Protein AF-A0AA37HUB1-F1 (afdb_monomer)

pLDDT: mean 81.27, std 22.29, range [31.0, 98.0]

Nearest PDB structures (foldseek):
  6ugl-assembly1_A  TM=5.281E-01  e=5.799E+00  Vibrio cholerae O1 str. 2010EL-1786
  6ide-assembly1_B  TM=4.703E-01  e=6.201E+00  Vibrio cholerae

Solvent-accessible surface area (backbone atoms only — not comparable to full-atom values): 8848 Å² total; per-residue (Å²): 137,86,80,73,82,71,93,67,62,62,74,78,78,67,40,62,72,53,29,50,49,62,72,70,50,74,35,60,84,32,98,75,34,39,60,64,73,48,53,71,69,58,53,53,50,52,45,50,34,45,72,44,88,59,40,30,52,39,60,48,72,97,58,21,34,27,47,64,15,70,55,29,41,50,56,45,33,91,42,48,70,70,42,62,64,26,40,47,57,74,73,36,59,93,46,28,72,61,50,51,50,53,49,54,33,42,78,69,74,42,90,70,85,81,77,90,68,90,69,89,46,45,52,90,98,40,90,51,86,79,80,88,82,88,80,82,80,74,72,60,68,63,122

Organism: NCBI:txid374424

Radius of gyration: 16.45 Å; Cα contacts (8 Å, |Δi|>4): 175; chains: 1; bounding box: 56×27×37 Å

Foldseek 3Di:
DDDDPDLDQDAADAQPVLSVLLVPDQCCPAPCHDSSPHDPVVNVVLNVQSPDPAWEWAQDDLQGQIRHGPNVLQQLPVCPPVSHRHGPCVSCVVCNVVVNVVSVCVVVVHADADDPDQDQGDHDNDGDRDDDDDDDRRHGHDD

Structure (mmCIF, N/CA/C/O backbone):
data_AF-A0AA37HUB1-F1
#
_entry.id   AF-A0AA37HUB1-F1
#
loop_
_atom_site.group_PDB
_atom_site.id
_atom_site.type_symbol
_atom_site.label_atom_id
_atom_site.label_alt_id
_atom_site.label_comp_id
_atom_site.label_asym_id
_atom_site.label_entity_id
_atom_site.label_seq_id
_atom_site.pdbx_PDB_ins_code
_atom_site.Cartn_x
_atom_site.Cartn_y
_atom_site.Cartn_z
_atom_site.occupancy
_atom_site.B_iso_or_equiv
_atom_site.auth_seq_id
_atom_site.auth_comp_id
_atom_site.auth_asym_id
_atom_site.auth_atom_id
_atom_site.pdbx_PDB_model_num
ATOM 1 N N . MET A 1 1 ? -36.690 16.395 14.406 1.00 37.72 1 MET A N 1
ATOM 2 C CA . MET A 1 1 ? -36.446 15.042 13.865 1.00 37.72 1 MET A CA 1
ATOM 3 C C . MET A 1 1 ? -34.948 14.794 13.905 1.00 37.72 1 MET A C 1
ATOM 5 O O . MET A 1 1 ? -34.231 15.249 13.026 1.00 37.72 1 MET A O 1
ATOM 9 N N . THR A 1 2 ? -34.457 14.191 14.982 1.00 35.78 2 THR A N 1
ATOM 10 C CA . THR A 1 2 ? -33.053 13.801 15.136 1.00 35.78 2 THR A CA 1
ATOM 11 C C . THR A 1 2 ? -32.847 12.487 14.396 1.00 35.78 2 THR A C 1
ATOM 13 O O . THR A 1 2 ? -33.348 11.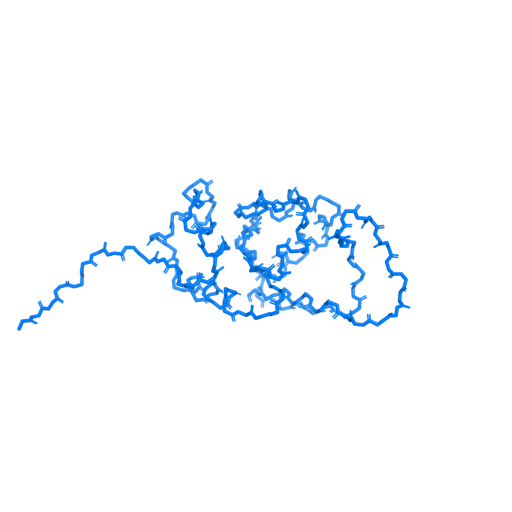447 14.809 1.00 35.78 2 THR A O 1
ATOM 16 N N . GLN A 1 3 ? -32.174 12.555 13.250 1.00 32.19 3 GLN A N 1
ATOM 17 C CA . GLN A 1 3 ? -31.815 11.376 12.474 1.00 32.19 3 GLN A CA 1
ATOM 18 C C . GLN A 1 3 ? -30.712 10.634 13.238 1.00 32.19 3 GLN A C 1
ATOM 20 O O . GLN A 1 3 ? -29.605 11.144 13.403 1.00 32.19 3 GLN A O 1
ATOM 25 N N . THR A 1 4 ? -31.034 9.459 13.769 1.00 34.25 4 THR A N 1
ATOM 26 C CA . THR A 1 4 ? -30.052 8.524 14.321 1.00 34.25 4 THR A CA 1
ATOM 27 C C . THR A 1 4 ? -29.119 8.107 13.180 1.00 34.25 4 THR A C 1
ATOM 29 O O . THR A 1 4 ? -29.632 7.614 12.172 1.00 34.25 4 THR A O 1
ATOM 32 N N . PRO A 1 5 ? -27.788 8.297 13.268 1.00 42.78 5 PRO A N 1
ATOM 33 C CA . PRO A 1 5 ? -26.889 7.841 12.219 1.00 42.78 5 PRO A CA 1
ATOM 34 C C . PRO A 1 5 ? -26.953 6.316 12.186 1.00 42.78 5 PRO A C 1
ATOM 36 O O . PRO A 1 5 ? -26.494 5.627 13.094 1.00 42.78 5 PRO A O 1
ATOM 39 N N . SER A 1 6 ? -27.602 5.791 11.155 1.00 42.84 6 SER A N 1
ATOM 40 C CA . SER A 1 6 ? -27.641 4.370 10.863 1.00 42.84 6 SER A CA 1
ATOM 41 C C . SER A 1 6 ? -26.205 3.852 10.764 1.00 42.84 6 SER A C 1
ATOM 43 O O . SER A 1 6 ? -25.383 4.485 10.100 1.00 42.84 6 SER A O 1
ATOM 45 N N . ALA A 1 7 ? -25.910 2.722 11.411 1.00 44.12 7 ALA A N 1
ATOM 46 C CA . ALA A 1 7 ? -24.610 2.055 11.399 1.00 44.12 7 ALA A CA 1
ATOM 47 C C . ALA A 1 7 ? -24.238 1.563 9.984 1.00 44.12 7 ALA A C 1
ATOM 49 O O . ALA A 1 7 ? -24.280 0.375 9.687 1.00 44.12 7 ALA A O 1
ATOM 50 N N . HIS A 1 8 ? -23.901 2.487 9.090 1.00 52.81 8 HIS A N 1
ATOM 51 C CA . HIS A 1 8 ? -23.331 2.190 7.788 1.00 52.81 8 HIS A CA 1
ATOM 52 C C . HIS A 1 8 ? -21.821 2.148 7.975 1.00 52.81 8 HIS A C 1
ATOM 54 O O . HIS A 1 8 ? -21.197 3.154 8.322 1.00 52.81 8 HIS A O 1
ATOM 60 N N . GLY A 1 9 ? -21.241 0.959 7.802 1.00 75.19 9 GLY A N 1
ATOM 61 C CA . GLY A 1 9 ? -19.794 0.793 7.770 1.00 75.19 9 GLY A CA 1
ATOM 62 C C . GLY A 1 9 ? -19.177 1.767 6.766 1.00 75.19 9 GLY A C 1
ATOM 63 O O . GLY A 1 9 ? -19.761 2.056 5.722 1.00 75.19 9 GLY A O 1
ATOM 64 N N . TRP A 1 10 ? -18.012 2.315 7.100 1.00 89.75 10 TRP A N 1
ATOM 65 C CA . TRP A 1 10 ? -17.301 3.198 6.182 1.00 89.75 10 TRP A CA 1
ATOM 66 C C . TRP A 1 10 ? -16.877 2.433 4.923 1.00 89.75 10 TRP A C 1
ATOM 68 O O . TRP A 1 10 ? -16.432 1.288 5.011 1.00 89.75 10 TRP A O 1
ATOM 78 N N . ALA A 1 11 ? -16.971 3.097 3.773 1.00 92.19 11 ALA A N 1
ATOM 79 C CA . ALA A 1 11 ? -16.415 2.647 2.506 1.00 92.19 11 ALA A CA 1
ATOM 80 C C . ALA A 1 11 ? -15.809 3.850 1.763 1.00 92.19 11 ALA A C 1
ATOM 82 O O . ALA A 1 11 ? -16.335 4.963 1.889 1.00 92.19 11 ALA A O 1
ATOM 83 N N . PRO A 1 12 ? -14.725 3.659 0.992 1.00 94.38 12 PRO A N 1
ATOM 84 C CA . PRO A 1 12 ? -14.155 4.733 0.193 1.00 94.38 12 PRO A CA 1
ATOM 85 C C . PRO A 1 12 ? -15.092 5.124 -0.955 1.00 94.38 12 PRO A C 1
ATOM 87 O O . PRO A 1 12 ? -15.771 4.277 -1.545 1.00 94.38 12 PRO A O 1
ATOM 90 N N . VAL A 1 13 ? -15.093 6.412 -1.302 1.00 94.94 13 VAL A N 1
ATOM 91 C CA . VAL A 1 13 ? -15.894 6.967 -2.402 1.00 94.94 13 VAL A CA 1
ATOM 92 C C . VAL A 1 13 ? -15.028 7.276 -3.622 1.00 94.94 13 VAL A C 1
ATOM 94 O O . VAL A 1 13 ? -13.873 7.687 -3.493 1.00 94.94 13 VAL A O 1
ATOM 97 N N . GLY A 1 14 ? -15.600 7.114 -4.817 1.00 93.12 14 GLY A N 1
ATOM 98 C CA . GLY A 1 14 ? -14.891 7.317 -6.083 1.00 93.12 14 GLY A CA 1
ATOM 99 C C . GLY A 1 14 ? -13.909 6.185 -6.408 1.00 93.12 14 GLY A C 1
ATOM 100 O O . GLY A 1 14 ? -14.113 5.043 -5.998 1.00 93.12 14 GLY A O 1
ATOM 101 N N . GLY A 1 15 ? -12.862 6.502 -7.177 1.00 89.88 15 GLY A N 1
ATOM 102 C CA . GLY A 1 15 ? -11.785 5.564 -7.521 1.00 89.88 15 GLY A CA 1
ATOM 103 C C . GLY A 1 15 ? -12.040 4.645 -8.723 1.00 89.88 15 GLY A C 1
ATOM 104 O O . GLY A 1 15 ? -11.159 3.850 -9.044 1.00 89.88 15 GLY A O 1
ATOM 105 N N . GLY A 1 16 ? -13.206 4.738 -9.378 1.00 93.50 16 GLY A N 1
ATOM 106 C CA . GLY A 1 16 ? -13.579 3.881 -10.514 1.00 93.50 16 GLY A CA 1
ATOM 107 C C . GLY A 1 16 ? -13.414 2.393 -10.191 1.00 93.50 16 GLY A C 1
ATOM 108 O O . GLY A 1 16 ? -13.674 1.978 -9.059 1.00 93.50 16 GLY A O 1
ATOM 109 N N . ASP A 1 17 ? -12.879 1.632 -11.144 1.00 95.12 17 ASP A N 1
ATOM 110 C CA . ASP A 1 17 ? -12.622 0.193 -11.006 1.00 95.12 17 ASP A CA 1
ATOM 111 C C . ASP A 1 17 ? -11.736 -0.153 -9.795 1.00 95.12 17 ASP A C 1
ATOM 113 O O . ASP A 1 17 ? -11.924 -1.190 -9.166 1.00 95.12 17 ASP A O 1
ATOM 117 N N . LEU A 1 18 ? -10.792 0.718 -9.404 1.00 96.38 18 LEU A N 1
ATOM 118 C CA . LEU A 1 18 ? -9.965 0.495 -8.208 1.00 96.38 18 LEU A CA 1
ATOM 119 C C . LEU A 1 18 ? -10.757 0.720 -6.919 1.00 96.38 18 LEU A C 1
ATOM 121 O O . LEU A 1 18 ? -10.551 0.010 -5.936 1.00 96.38 18 LEU A O 1
ATOM 125 N N . GLY A 1 19 ? -11.673 1.687 -6.918 1.00 96.88 19 GLY A N 1
ATOM 126 C CA . GLY A 1 19 ? -12.617 1.875 -5.821 1.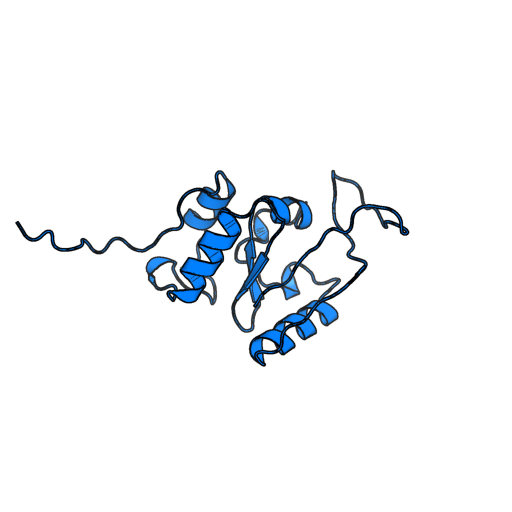00 96.88 19 GLY A CA 1
ATOM 127 C C . GLY A 1 19 ? -13.557 0.678 -5.680 1.00 96.88 19 GLY A C 1
ATOM 128 O O . GLY A 1 19 ? -13.803 0.225 -4.562 1.00 96.88 19 GLY A O 1
ATOM 129 N N . ASP A 1 20 ? -14.038 0.139 -6.803 1.00 97.31 20 ASP A N 1
ATOM 130 C CA . ASP A 1 20 ? -14.848 -1.082 -6.840 1.00 97.31 20 ASP A CA 1
ATOM 131 C C . ASP A 1 20 ? -14.053 -2.295 -6.345 1.00 97.31 20 ASP A C 1
ATOM 133 O O . ASP A 1 20 ? -14.543 -3.042 -5.498 1.00 97.31 20 ASP A O 1
ATOM 137 N N . LEU A 1 21 ? -12.799 -2.443 -6.782 1.00 97.75 21 LEU A N 1
ATOM 138 C CA . LEU A 1 21 ? -11.908 -3.515 -6.343 1.00 97.75 21 LEU A CA 1
ATOM 139 C C . LEU A 1 21 ? -11.643 -3.460 -4.835 1.00 97.75 21 LEU A C 1
ATOM 141 O O . LEU A 1 21 ? -11.711 -4.491 -4.171 1.00 97.75 21 LEU A O 1
ATOM 145 N N . ILE A 1 22 ? -11.379 -2.275 -4.274 1.00 97.44 22 ILE A N 1
ATOM 146 C CA . ILE A 1 22 ? -11.212 -2.114 -2.822 1.00 97.44 22 ILE A CA 1
ATOM 147 C C . ILE A 1 22 ? -12.512 -2.469 -2.102 1.00 97.44 22 ILE A C 1
ATOM 149 O O . ILE A 1 22 ? -12.474 -3.195 -1.115 1.00 97.44 22 ILE A O 1
ATOM 153 N N . ARG A 1 23 ? -13.669 -2.008 -2.587 1.00 96.94 23 ARG A N 1
ATOM 154 C CA . ARG A 1 23 ? -14.957 -2.305 -1.942 1.00 96.94 23 ARG A CA 1
ATOM 155 C C . ARG A 1 23 ? -15.332 -3.790 -2.008 1.00 96.94 23 ARG A C 1
ATOM 157 O O . ARG A 1 23 ? -15.982 -4.278 -1.087 1.00 96.94 23 ARG A O 1
ATOM 164 N N . GLY A 1 24 ? -14.926 -4.489 -3.067 1.00 96.44 24 GLY A N 1
ATOM 165 C CA . GLY A 1 24 ? -15.204 -5.909 -3.289 1.00 96.44 24 GLY A CA 1
ATOM 166 C C . GLY A 1 24 ? -14.174 -6.884 -2.709 1.00 96.44 24 GLY A C 1
ATOM 167 O O . GLY A 1 24 ? -14.401 -8.090 -2.765 1.00 96.44 24 GLY A O 1
ATOM 168 N N . HIS A 1 25 ? -13.046 -6.407 -2.178 1.00 97.38 25 HIS A N 1
ATOM 169 C CA . HIS A 1 25 ? -11.998 -7.275 -1.639 1.00 97.38 25 HIS A CA 1
ATOM 170 C C . HIS A 1 25 ? -12.362 -7.829 -0.249 1.00 97.38 25 HIS A C 1
ATOM 172 O O . HIS A 1 25 ? -12.890 -7.109 0.604 1.00 97.38 25 HIS A O 1
ATOM 178 N N . ASP A 1 26 ? -12.029 -9.100 0.008 1.00 96.38 26 ASP A N 1
ATOM 179 C CA . ASP A 1 26 ? -12.179 -9.722 1.329 1.00 96.38 26 ASP A CA 1
ATOM 180 C C . ASP A 1 26 ? -11.081 -9.249 2.292 1.00 96.38 26 ASP A C 1
ATOM 182 O O . ASP A 1 26 ? -10.086 -9.924 2.556 1.00 96.38 26 ASP A O 1
ATOM 186 N N . TRP A 1 27 ? -11.275 -8.054 2.842 1.00 97.00 27 TRP A N 1
ATOM 187 C CA . TRP A 1 27 ? -10.344 -7.485 3.812 1.00 97.00 27 TRP A CA 1
ATOM 188 C C . TRP A 1 27 ? -10.344 -8.210 5.158 1.00 97.00 27 TRP A C 1
ATOM 190 O O . TRP A 1 27 ? -9.355 -8.110 5.887 1.00 97.00 27 TRP A O 1
ATOM 200 N N . ALA A 1 28 ? -11.412 -8.941 5.496 1.00 96.62 28 ALA A N 1
ATOM 201 C CA . ALA A 1 28 ? -11.493 -9.683 6.753 1.00 96.62 28 ALA A CA 1
ATOM 202 C C . ALA A 1 28 ? -10.461 -10.819 6.804 1.00 96.62 28 ALA A C 1
ATOM 204 O O . ALA A 1 28 ? -9.949 -11.122 7.880 1.00 96.62 28 ALA A O 1
ATOM 205 N N . GLY A 1 29 ? -10.102 -11.381 5.645 1.00 95.56 29 GLY A N 1
ATOM 206 C CA . GLY A 1 29 ? -9.004 -12.337 5.500 1.00 95.56 29 GLY A CA 1
ATOM 207 C C . GLY A 1 29 ? -7.596 -11.734 5.603 1.00 95.56 29 GLY A C 1
ATOM 208 O O . GLY A 1 29 ? -6.614 -12.477 5.586 1.00 95.56 29 GLY A O 1
ATOM 209 N N . THR A 1 30 ? -7.462 -10.408 5.719 1.00 96.19 30 THR A N 1
ATOM 210 C CA . THR A 1 30 ? -6.163 -9.725 5.822 1.00 96.19 30 THR A CA 1
ATOM 211 C C . THR A 1 30 ? -5.902 -9.221 7.247 1.00 96.19 30 THR A C 1
ATOM 213 O O . THR A 1 30 ? -6.847 -8.927 7.980 1.00 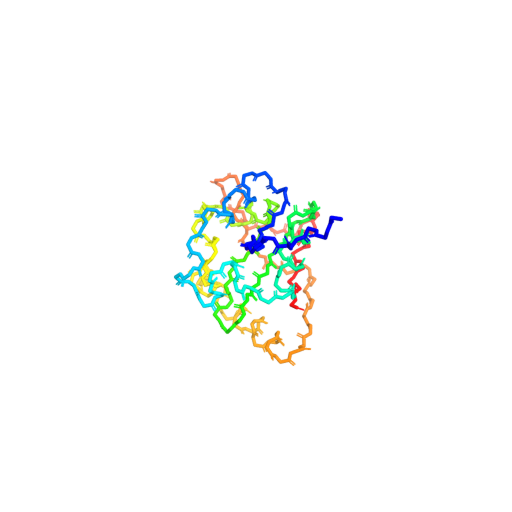96.19 30 THR A O 1
ATOM 216 N N . PRO A 1 31 ? -4.634 -8.997 7.641 1.00 93.81 31 PRO A N 1
ATOM 217 C CA . PRO A 1 31 ? -4.298 -8.331 8.904 1.00 93.81 31 PRO A CA 1
ATOM 218 C C . PRO A 1 31 ? -4.884 -6.920 9.076 1.00 93.81 31 PRO A C 1
ATOM 220 O O . PRO A 1 31 ? -4.885 -6.396 10.188 1.00 93.81 31 PRO A O 1
ATOM 223 N N . LEU A 1 32 ? -5.352 -6.277 7.997 1.00 93.44 32 LEU A N 1
ATOM 224 C CA . LEU A 1 32 ? -6.026 -4.978 8.062 1.00 93.44 32 LEU A CA 1
ATOM 225 C C . LEU A 1 32 ? -7.462 -5.104 8.613 1.00 93.44 32 LEU A C 1
ATOM 227 O O . LEU A 1 32 ? -8.012 -4.133 9.136 1.00 93.44 32 LEU A O 1
ATOM 231 N N . GLY A 1 33 ? -8.045 -6.304 8.537 1.00 95.12 33 GLY A N 1
ATOM 232 C CA . GLY A 1 33 ? -9.398 -6.610 8.983 1.00 95.12 33 GLY A CA 1
ATOM 233 C C . GLY A 1 33 ? -10.480 -6.023 8.078 1.00 95.12 33 GLY A C 1
ATOM 234 O O . GLY A 1 33 ? -10.209 -5.300 7.121 1.00 95.12 33 GLY A O 1
ATOM 235 N N . ALA A 1 34 ? -11.742 -6.329 8.383 1.00 95.69 34 ALA A N 1
ATOM 236 C CA . ALA A 1 34 ? -12.882 -5.843 7.608 1.00 95.69 34 ALA A CA 1
ATOM 237 C C . ALA A 1 34 ? -12.924 -4.302 7.543 1.00 95.69 34 ALA A C 1
ATOM 239 O O . ALA A 1 34 ? -12.720 -3.628 8.554 1.00 95.69 34 ALA A O 1
ATOM 240 N N . MET A 1 35 ? -13.286 -3.731 6.387 1.00 95.44 35 MET A N 1
ATOM 241 C CA . MET A 1 35 ? -13.350 -2.267 6.190 1.00 95.44 35 MET A CA 1
ATOM 242 C C . MET A 1 35 ? -14.176 -1.531 7.251 1.00 95.44 35 MET A C 1
ATOM 244 O O . MET A 1 35 ? -13.822 -0.425 7.663 1.00 95.44 35 MET A O 1
ATOM 248 N N . ALA A 1 36 ? -15.247 -2.160 7.747 1.00 93.12 36 ALA A N 1
ATOM 249 C CA . ALA A 1 36 ? -16.112 -1.592 8.779 1.00 93.12 36 ALA A CA 1
ATOM 250 C C . ALA A 1 36 ? -15.352 -1.209 10.064 1.00 93.12 36 ALA A C 1
ATOM 252 O O . ALA A 1 36 ? -15.738 -0.251 10.739 1.00 93.12 36 ALA A O 1
ATOM 253 N N . VAL A 1 37 ? -14.257 -1.913 10.379 1.00 91.56 37 VAL A N 1
ATOM 254 C CA . VAL A 1 37 ? -13.446 -1.699 11.587 1.00 91.56 37 VAL A CA 1
ATOM 255 C C . VAL A 1 37 ? -12.126 -0.979 11.319 1.00 91.56 37 VAL A C 1
ATOM 257 O O . VAL A 1 37 ? -11.336 -0.796 12.242 1.00 91.56 37 VAL A O 1
ATOM 260 N N . TRP A 1 38 ? -11.876 -0.523 10.088 1.00 94.56 38 TRP A N 1
ATOM 261 C CA . TRP A 1 38 ? -10.644 0.203 9.786 1.00 94.56 38 TRP A CA 1
ATOM 262 C C . TRP A 1 38 ? -10.510 1.461 10.650 1.00 94.56 38 TRP A C 1
ATOM 264 O O . TRP A 1 38 ? -11.476 2.225 10.741 1.00 94.56 38 TRP A O 1
ATOM 274 N N . PRO A 1 39 ? -9.333 1.728 11.242 1.00 92.00 39 PRO A N 1
ATOM 275 C CA . PRO A 1 39 ? -9.072 2.973 11.955 1.00 92.00 39 PRO A CA 1
ATOM 276 C C . PRO A 1 39 ? -9.217 4.205 11.052 1.00 92.00 39 PRO A C 1
ATOM 278 O O . PRO A 1 39 ? -8.928 4.148 9.857 1.00 92.00 39 PRO A O 1
ATOM 281 N N . GLY A 1 40 ? -9.590 5.351 11.632 1.00 95.31 40 GLY A N 1
ATOM 282 C CA . GLY A 1 40 ? -9.709 6.631 10.914 1.00 95.31 40 GLY A CA 1
ATOM 283 C C . GLY A 1 40 ? -8.509 6.981 10.014 1.00 95.31 40 GLY A C 1
ATOM 284 O O . GLY A 1 40 ? -8.731 7.316 8.853 1.00 95.31 40 GLY A O 1
ATOM 285 N N . PRO A 1 41 ? -7.249 6.837 10.474 1.00 93.38 41 PRO A N 1
ATOM 286 C CA . PRO A 1 41 ? -6.075 7.094 9.637 1.00 93.38 41 PRO A CA 1
ATOM 287 C C . PRO A 1 41 ? -6.010 6.240 8.364 1.00 93.38 41 PRO A C 1
ATOM 289 O O . PRO A 1 41 ? -5.724 6.772 7.294 1.00 93.38 41 PRO A O 1
ATOM 292 N N . VAL A 1 42 ? -6.350 4.946 8.445 1.00 94.62 42 VAL A N 1
ATOM 293 C CA . VAL A 1 42 ? -6.394 4.051 7.272 1.00 94.62 42 VAL A CA 1
ATOM 294 C C . VAL A 1 42 ? -7.406 4.572 6.260 1.00 94.62 42 VAL A C 1
ATOM 296 O O . VAL A 1 42 ? -7.095 4.706 5.080 1.00 94.62 42 VAL A O 1
ATOM 299 N N . ARG A 1 43 ? -8.607 4.920 6.731 1.00 96.38 43 ARG A N 1
ATOM 300 C CA . ARG A 1 43 ? -9.690 5.448 5.892 1.00 96.38 43 ARG A CA 1
ATOM 301 C C . ARG A 1 43 ? -9.251 6.697 5.132 1.00 96.38 43 ARG A C 1
ATOM 303 O O . ARG A 1 43 ? -9.459 6.790 3.924 1.00 96.38 43 ARG A O 1
ATOM 310 N N . THR A 1 44 ? -8.599 7.626 5.829 1.00 96.62 44 THR A N 1
ATOM 311 C CA . THR A 1 44 ? -8.072 8.863 5.241 1.00 96.62 44 THR A CA 1
ATOM 312 C C . THR A 1 44 ? -6.993 8.584 4.196 1.00 96.62 44 THR A C 1
ATOM 314 O O . THR A 1 44 ? -7.045 9.154 3.105 1.00 96.62 44 THR A O 1
ATOM 317 N N . ILE A 1 45 ? -6.046 7.684 4.485 1.00 96.25 45 ILE A N 1
ATOM 318 C CA . ILE A 1 45 ? -4.979 7.306 3.547 1.00 96.25 45 ILE A CA 1
ATOM 319 C C . ILE A 1 45 ? -5.579 6.681 2.288 1.00 96.25 45 ILE A C 1
ATOM 321 O O . ILE A 1 45 ? -5.266 7.115 1.183 1.00 96.25 45 ILE A O 1
ATOM 325 N N . VAL A 1 46 ? -6.496 5.722 2.430 1.00 96.94 46 VAL A N 1
ATOM 326 C CA . VAL A 1 46 ? -7.135 5.059 1.284 1.00 96.94 46 VAL A CA 1
ATOM 327 C C . VAL A 1 46 ? -7.939 6.043 0.436 1.00 96.94 46 VAL A C 1
ATOM 329 O O . VAL A 1 46 ? -7.821 6.029 -0.789 1.00 96.94 46 VAL A O 1
ATOM 332 N N . GLN A 1 47 ? -8.696 6.949 1.060 1.00 97.44 47 GLN A N 1
ATOM 333 C CA . GLN A 1 47 ? -9.413 7.988 0.319 1.00 97.44 47 GLN A CA 1
ATOM 334 C C . GLN A 1 47 ? -8.448 8.928 -0.421 1.00 97.44 47 GLN A C 1
ATOM 336 O O . GLN A 1 47 ? -8.715 9.312 -1.557 1.00 97.44 47 GLN A O 1
ATOM 341 N N . THR A 1 48 ? -7.311 9.263 0.195 1.00 96.56 48 THR A N 1
ATOM 342 C CA . THR A 1 48 ? -6.264 10.096 -0.418 1.00 96.56 48 THR A CA 1
ATOM 343 C C . THR A 1 48 ? -5.636 9.408 -1.627 1.00 96.56 48 THR A C 1
ATOM 345 O O . THR A 1 48 ? -5.508 10.027 -2.682 1.00 96.56 48 THR A O 1
ATOM 348 N N . LEU A 1 49 ? -5.297 8.119 -1.506 1.00 96.12 49 LEU A N 1
ATOM 349 C CA . LEU A 1 49 ? -4.757 7.317 -2.604 1.00 96.12 49 LEU A CA 1
ATOM 350 C C . LEU A 1 49 ? -5.686 7.362 -3.821 1.00 96.12 49 LEU A C 1
ATOM 352 O O . LEU A 1 49 ? -5.238 7.671 -4.925 1.00 96.12 49 LEU A O 1
ATOM 356 N N . LEU A 1 50 ? -6.979 7.096 -3.612 1.00 96.12 50 LEU A N 1
ATOM 357 C CA . LEU A 1 50 ? -7.970 7.011 -4.688 1.00 96.12 50 LEU A CA 1
ATOM 358 C C . LEU A 1 50 ? -8.230 8.338 -5.409 1.00 96.12 50 LEU A C 1
ATOM 360 O O . LEU A 1 50 ? -8.626 8.318 -6.572 1.00 96.12 50 LEU A O 1
ATOM 364 N N . LEU A 1 51 ? -8.024 9.473 -4.739 1.00 94.00 51 LEU A N 1
ATOM 365 C CA . LEU A 1 51 ? -8.215 10.805 -5.324 1.00 94.00 51 LEU A CA 1
ATOM 366 C C . LEU A 1 51 ? -6.947 11.359 -5.989 1.00 94.00 51 LEU A C 1
ATOM 368 O O . LEU A 1 51 ? -7.014 12.370 -6.687 1.00 94.00 51 LEU A O 1
ATOM 372 N N . SER A 1 52 ? -5.793 10.726 -5.775 1.00 93.25 52 SER A N 1
ATOM 373 C CA . SER A 1 52 ? -4.526 11.189 -6.330 1.00 93.25 52 SER A CA 1
ATOM 374 C C . SER A 1 52 ? -4.351 10.747 -7.789 1.00 93.25 52 SER A C 1
ATOM 376 O O . SER A 1 52 ? -4.479 9.556 -8.080 1.00 93.25 52 SER A O 1
ATOM 378 N N . PRO A 1 53 ? -3.974 11.659 -8.707 1.00 88.31 53 PRO A N 1
ATOM 379 C CA . PRO A 1 53 ? -3.584 11.298 -10.070 1.00 88.31 53 PRO A CA 1
ATOM 380 C C . PRO A 1 53 ? -2.148 10.748 -10.154 1.00 88.31 53 PRO A C 1
ATOM 382 O O . PRO A 1 53 ? -1.714 10.313 -11.219 1.00 88.31 53 PRO A O 1
ATOM 385 N N . VAL A 1 54 ? -1.381 10.797 -9.060 1.00 89.56 54 VAL A N 1
ATOM 386 C CA . VAL A 1 54 ? 0.002 10.304 -8.999 1.00 89.56 54 VAL A CA 1
ATOM 387 C C . VAL A 1 54 ? -0.007 8.836 -8.558 1.00 89.56 54 VAL A C 1
ATOM 389 O O . VAL A 1 54 ? -0.743 8.515 -7.625 1.00 89.56 54 VAL A O 1
ATOM 392 N N . PRO A 1 55 ? 0.800 7.938 -9.162 1.00 91.44 55 PRO A N 1
ATOM 393 C CA . PRO A 1 55 ? 0.944 6.559 -8.694 1.00 91.44 55 PRO A CA 1
ATOM 394 C C . PRO A 1 55 ? 1.315 6.488 -7.210 1.00 91.44 55 PRO A C 1
ATOM 396 O O . PRO A 1 55 ? 2.368 6.981 -6.806 1.00 91.44 55 PRO A O 1
ATOM 399 N N . MET A 1 56 ? 0.457 5.870 -6.398 1.00 94.81 56 MET A N 1
ATOM 400 C CA . MET A 1 56 ? 0.665 5.746 -4.956 1.00 94.81 56 MET A CA 1
ATOM 401 C C . MET A 1 56 ? 0.212 4.385 -4.419 1.00 94.81 56 MET A C 1
ATOM 403 O O . MET A 1 56 ? -0.782 3.811 -4.871 1.00 94.81 56 MET A O 1
ATOM 407 N N . VAL A 1 57 ? 0.922 3.918 -3.392 1.00 95.75 57 VAL A N 1
ATOM 408 C CA . VAL A 1 57 ? 0.630 2.707 -2.621 1.00 95.75 57 VAL A CA 1
ATOM 409 C C . VAL A 1 57 ? 0.834 2.986 -1.135 1.00 95.75 57 VAL A C 1
ATOM 411 O O . VAL A 1 57 ? 1.761 3.700 -0.760 1.00 95.75 57 VAL A O 1
ATOM 414 N N . ALA A 1 58 ? -0.013 2.399 -0.297 1.00 95.88 58 ALA A N 1
ATOM 415 C CA . ALA A 1 58 ? 0.201 2.268 1.136 1.00 95.88 58 ALA A CA 1
ATOM 416 C C . ALA A 1 58 ? 0.443 0.795 1.480 1.00 95.88 58 ALA A C 1
ATOM 418 O O . ALA A 1 58 ? -0.256 -0.087 0.979 1.00 95.88 58 ALA A O 1
ATOM 419 N N . GLY A 1 59 ? 1.426 0.544 2.345 1.00 95.50 59 GLY A N 1
ATOM 420 C CA . GLY A 1 59 ? 1.669 -0.759 2.960 1.00 95.50 59 GLY A CA 1
ATOM 421 C C . GLY A 1 59 ? 1.315 -0.704 4.442 1.00 95.50 59 GLY A C 1
ATOM 422 O O . GLY A 1 59 ? 1.984 -0.009 5.202 1.00 95.50 59 GLY A O 1
ATOM 423 N N . TRP A 1 60 ? 0.275 -1.425 4.864 1.00 94.00 60 TRP A N 1
ATOM 424 C CA . TRP A 1 60 ? -0.192 -1.382 6.249 1.00 94.00 60 TRP A CA 1
ATOM 425 C C . TRP A 1 60 ? 0.384 -2.497 7.123 1.00 94.00 60 TRP A C 1
ATOM 427 O O . TRP A 1 60 ? 0.372 -3.678 6.761 1.00 94.00 60 TRP A O 1
ATOM 437 N N . GLY A 1 61 ? 0.817 -2.118 8.326 1.00 92.12 61 GLY A N 1
ATOM 438 C CA . GLY A 1 61 ? 1.266 -3.041 9.363 1.00 92.12 61 GLY A CA 1
ATOM 439 C C . GLY A 1 61 ? 2.574 -3.767 9.033 1.00 92.12 61 GLY A C 1
ATOM 440 O O . GLY A 1 61 ? 3.274 -3.462 8.070 1.00 92.12 61 GLY A O 1
ATOM 441 N N . ARG A 1 62 ? 2.913 -4.761 9.862 1.00 95.00 62 ARG A N 1
ATOM 442 C CA . ARG A 1 62 ? 4.176 -5.517 9.757 1.00 95.00 62 ARG A CA 1
ATOM 443 C C . ARG A 1 62 ? 4.303 -6.350 8.485 1.00 95.00 62 ARG A C 1
ATOM 445 O O . ARG A 1 62 ? 5.415 -6.658 8.074 1.00 95.00 62 ARG A O 1
ATOM 452 N N . GLU A 1 63 ? 3.176 -6.715 7.888 1.00 94.50 63 GLU A N 1
ATOM 453 C CA . GLU A 1 63 ? 3.119 -7.522 6.668 1.00 94.50 63 GLU A CA 1
ATOM 454 C C . GLU A 1 63 ? 3.096 -6.659 5.394 1.00 94.50 63 GLU A C 1
ATOM 456 O O . GLU A 1 63 ? 3.224 -7.193 4.291 1.00 94.50 63 GLU A O 1
ATOM 461 N N . GLY A 1 64 ? 2.971 -5.331 5.533 1.00 95.81 64 GLY A N 1
ATOM 462 C CA . GLY A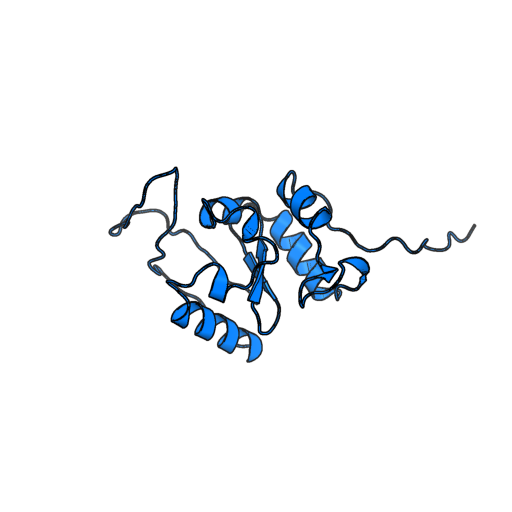 1 64 ? 2.908 -4.403 4.407 1.00 95.81 64 GLY A CA 1
ATOM 463 C C . GLY A 1 64 ? 1.721 -4.698 3.494 1.00 95.81 64 GLY A C 1
ATOM 464 O O . GLY A 1 64 ? 1.916 -4.914 2.300 1.00 95.81 64 GLY A O 1
ATOM 465 N N . ILE A 1 65 ? 0.510 -4.759 4.055 1.00 97.44 65 ILE A N 1
ATOM 466 C CA . ILE A 1 65 ? -0.715 -5.035 3.293 1.00 97.44 65 ILE A CA 1
ATOM 467 C C . ILE A 1 65 ? -0.972 -3.899 2.310 1.00 97.44 65 ILE A C 1
ATOM 469 O O . ILE A 1 65 ? -1.085 -2.743 2.718 1.00 97.44 65 ILE A O 1
ATOM 473 N N . LEU A 1 66 ? -1.031 -4.232 1.022 1.00 97.56 66 LEU A N 1
ATOM 474 C CA . LEU A 1 66 ? -1.048 -3.248 -0.053 1.00 97.56 66 LEU A CA 1
ATOM 475 C C . LEU A 1 66 ? -2.451 -2.712 -0.337 1.00 97.56 66 LEU A C 1
ATOM 477 O O . LEU A 1 66 ? -3.368 -3.466 -0.661 1.00 97.56 66 LEU A O 1
ATOM 481 N N . VAL A 1 67 ? -2.572 -1.387 -0.327 1.00 97.81 67 VAL A N 1
ATOM 482 C CA . VAL A 1 67 ? -3.697 -0.645 -0.908 1.00 97.81 67 VAL A CA 1
ATOM 483 C C . VAL A 1 67 ? -3.122 0.398 -1.853 1.00 97.81 67 VAL A C 1
ATOM 485 O O . VAL A 1 67 ? -2.188 1.107 -1.486 1.00 97.81 67 VAL A O 1
ATOM 488 N N . TYR A 1 68 ? -3.630 0.497 -3.076 1.00 97.44 68 TYR A N 1
ATOM 489 C CA . TYR A 1 68 ? -3.037 1.372 -4.086 1.00 97.44 68 TYR A CA 1
ATOM 490 C C . TYR A 1 68 ? -4.067 1.925 -5.065 1.00 97.44 68 TYR A C 1
ATOM 492 O O . TYR A 1 68 ? -5.189 1.429 -5.159 1.00 97.44 68 TYR A O 1
ATOM 500 N N . ASN A 1 69 ? -3.678 2.979 -5.780 1.00 95.94 69 ASN A N 1
ATOM 501 C CA . ASN A 1 69 ? -4.536 3.650 -6.751 1.00 95.94 69 ASN A CA 1
ATOM 502 C C . ASN A 1 69 ? -4.278 3.195 -8.193 1.00 95.94 69 ASN A C 1
ATOM 504 O O . ASN A 1 69 ? -3.367 2.415 -8.469 1.00 95.94 69 ASN A O 1
ATOM 508 N N . HIS A 1 70 ? -5.075 3.715 -9.130 1.00 94.31 70 HIS A N 1
ATOM 509 C CA . HIS A 1 70 ? -4.992 3.343 -10.543 1.00 94.31 70 HIS A CA 1
ATOM 510 C C . HIS A 1 70 ? -3.585 3.552 -11.125 1.00 94.31 70 HIS A C 1
ATOM 512 O O . HIS A 1 70 ? -3.071 2.680 -11.817 1.00 94.31 70 HIS A O 1
ATOM 518 N N . GLY A 1 71 ? -2.919 4.666 -10.802 1.00 91.50 71 GLY A N 1
ATOM 519 C CA . GLY A 1 71 ? -1.566 4.933 -11.299 1.00 91.50 71 GLY A CA 1
ATOM 520 C C . GLY A 1 71 ? -0.541 3.886 -10.848 1.00 91.50 71 GLY A C 1
ATOM 521 O O . GLY A 1 71 ? 0.373 3.550 -11.594 1.00 91.50 71 GLY A O 1
ATOM 522 N N . TYR A 1 72 ? -0.695 3.333 -9.643 1.00 92.81 72 TYR A N 1
ATOM 523 C CA . TYR A 1 72 ? 0.184 2.271 -9.151 1.00 92.81 72 TYR A CA 1
ATOM 524 C C . TYR A 1 72 ? -0.237 0.871 -9.631 1.00 92.81 72 TYR A C 1
ATOM 526 O O . TYR A 1 72 ? 0.584 -0.043 -9.645 1.00 92.81 72 TYR A O 1
ATOM 534 N N . ALA A 1 73 ? -1.477 0.685 -10.093 1.00 93.25 73 ALA A N 1
ATOM 535 C CA . ALA A 1 73 ? -1.888 -0.565 -10.732 1.00 93.25 73 ALA A CA 1
ATOM 536 C C . ALA A 1 73 ? -1.034 -0.868 -11.979 1.00 93.25 73 ALA A C 1
ATOM 538 O O . ALA A 1 73 ? -0.664 -2.020 -12.204 1.00 93.25 73 ALA A O 1
ATOM 539 N N . GLU A 1 74 ? -0.628 0.166 -12.726 1.00 88.12 74 GLU A N 1
ATOM 540 C CA . GLU A 1 74 ? 0.321 0.031 -13.840 1.00 88.12 74 GLU A CA 1
ATOM 541 C C . GLU A 1 74 ? 1.684 -0.499 -13.377 1.00 88.12 74 GLU A C 1
ATOM 543 O O . GLU A 1 74 ? 2.259 -1.362 -14.033 1.00 88.12 74 GLU A O 1
ATOM 548 N N . VAL A 1 75 ? 2.173 -0.038 -12.219 1.00 85.62 75 VAL A N 1
ATOM 549 C CA . VAL A 1 75 ? 3.417 -0.532 -11.603 1.00 85.62 75 VAL A CA 1
ATOM 550 C C . VAL A 1 75 ? 3.282 -2.005 -11.224 1.00 85.62 75 VAL A C 1
ATOM 552 O O . VAL A 1 75 ? 4.200 -2.787 -11.470 1.00 85.62 75 VAL A O 1
ATOM 555 N N . CYS A 1 76 ? 2.135 -2.409 -10.669 1.00 90.12 76 CYS A N 1
ATOM 556 C CA . CYS A 1 76 ? 1.855 -3.811 -10.363 1.00 90.12 76 CYS A CA 1
ATOM 557 C C . CYS A 1 76 ? 1.852 -4.705 -11.615 1.00 90.12 76 CYS A C 1
ATOM 559 O O . CYS A 1 76 ? 2.166 -5.894 -11.499 1.00 90.12 76 CYS A O 1
ATOM 561 N N . GLY A 1 77 ? 1.517 -4.163 -12.791 1.00 89.31 77 GLY A N 1
ATOM 562 C CA . GLY A 1 77 ? 1.484 -4.889 -14.060 1.00 89.31 77 GLY A CA 1
ATOM 563 C C . GLY A 1 77 ? 0.705 -6.209 -13.937 1.00 89.31 77 GLY A C 1
ATOM 564 O O . GLY A 1 77 ? -0.422 -6.198 -13.440 1.00 89.31 77 GLY A O 1
ATOM 565 N N . PRO A 1 78 ? 1.294 -7.373 -14.280 1.00 90.50 78 PRO A N 1
ATOM 566 C CA . PRO A 1 78 ? 0.609 -8.672 -14.208 1.00 90.50 78 PRO A CA 1
ATOM 567 C C . PRO A 1 78 ? 0.269 -9.129 -12.775 1.00 90.50 78 PRO A C 1
ATOM 569 O O . PRO A 1 78 ? -0.352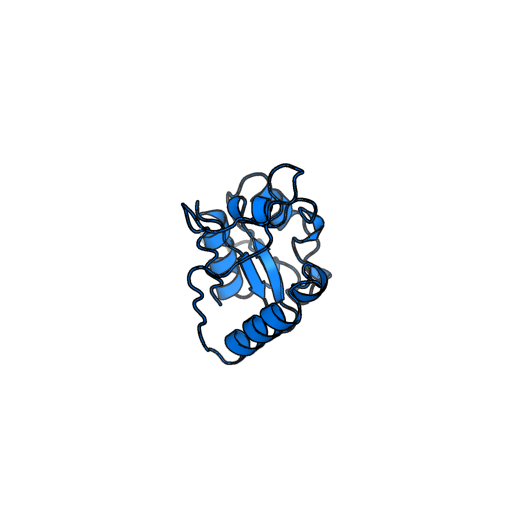 -10.172 -12.576 1.00 90.50 78 PRO A O 1
ATOM 572 N N . ARG A 1 79 ? 0.705 -8.392 -11.744 1.00 93.50 79 ARG A N 1
ATOM 573 C CA . ARG A 1 79 ? 0.328 -8.639 -10.346 1.00 93.50 79 ARG A CA 1
ATOM 574 C C . ARG A 1 79 ? -0.979 -7.944 -9.971 1.00 93.50 79 ARG A C 1
ATOM 576 O O . ARG A 1 79 ? -1.543 -8.264 -8.931 1.00 93.50 79 ARG A O 1
ATOM 583 N N . HIS A 1 80 ? -1.474 -7.007 -10.768 1.00 94.56 80 HIS A N 1
ATOM 584 C CA . HIS A 1 80 ? -2.833 -6.507 -10.603 1.00 94.56 80 HIS A CA 1
ATOM 585 C C . HIS A 1 80 ? -3.834 -7.546 -11.164 1.00 94.56 80 HIS A C 1
ATOM 587 O O . HIS A 1 80 ? -3.568 -8.101 -12.228 1.00 94.56 80 HIS A O 1
ATOM 593 N N . PRO A 1 81 ? -4.955 -7.859 -10.479 1.00 96.81 81 PRO A N 1
ATOM 594 C CA . PRO A 1 81 ? -5.415 -7.288 -9.212 1.00 96.81 81 PRO A CA 1
ATOM 595 C C . PRO A 1 81 ? -4.917 -8.010 -7.950 1.00 96.81 81 PRO A C 1
ATOM 597 O O . PRO A 1 81 ? -5.097 -7.464 -6.865 1.00 96.81 81 PRO A O 1
ATOM 600 N N . ARG A 1 82 ? -4.262 -9.183 -8.046 1.00 95.88 82 ARG A N 1
ATOM 601 C CA . ARG A 1 82 ? -3.872 -10.004 -6.869 1.00 95.88 82 ARG A CA 1
ATOM 602 C C . ARG A 1 82 ? -3.006 -9.279 -5.833 1.00 95.88 82 ARG A C 1
ATOM 604 O O . ARG A 1 82 ? -2.916 -9.719 -4.696 1.00 95.88 82 ARG A O 1
ATOM 611 N N . ALA A 1 83 ? -2.318 -8.211 -6.233 1.00 96.94 83 ALA A N 1
ATOM 612 C CA . ALA A 1 83 ? -1.531 -7.380 -5.335 1.00 96.94 83 ALA A CA 1
ATOM 613 C C . ALA A 1 83 ? -2.399 -6.585 -4.348 1.00 96.94 83 ALA A C 1
ATOM 615 O O . ALA A 1 83 ? -1.895 -6.215 -3.295 1.00 96.94 83 ALA A O 1
ATOM 616 N N . MET A 1 84 ? -3.671 -6.306 -4.663 1.00 98.00 84 MET A N 1
ATOM 617 C CA . MET A 1 84 ? -4.588 -5.613 -3.750 1.00 98.00 84 MET A CA 1
ATOM 618 C C . MET A 1 84 ? -4.841 -6.492 -2.522 1.00 98.00 84 MET A C 1
ATOM 620 O O . MET A 1 84 ? -5.216 -7.652 -2.672 1.00 98.00 84 MET A O 1
ATOM 624 N N . GLY A 1 85 ? -4.585 -5.959 -1.326 1.00 97.38 85 GLY A N 1
ATOM 625 C CA . GLY A 1 85 ? -4.642 -6.713 -0.069 1.00 97.38 85 GLY A CA 1
ATOM 626 C C . GLY A 1 85 ? -3.513 -7.737 0.115 1.00 97.38 85 GLY A C 1
ATOM 627 O O . GLY A 1 85 ? -3.469 -8.432 1.128 1.00 97.38 85 GLY A O 1
ATOM 628 N N . GLY A 1 86 ? -2.574 -7.824 -0.832 1.00 97.62 86 GLY A N 1
ATOM 629 C CA . GLY A 1 86 ? -1.426 -8.722 -0.758 1.00 97.62 86 GLY A CA 1
ATOM 630 C C . GLY A 1 86 ? -0.335 -8.219 0.189 1.00 97.62 86 GLY A C 1
ATOM 631 O O . GLY A 1 86 ? -0.258 -7.032 0.508 1.00 97.62 86 GLY A O 1
ATOM 632 N N . ARG A 1 87 ? 0.551 -9.126 0.611 1.00 97.44 87 ARG A N 1
ATOM 633 C CA . ARG A 1 87 ? 1.717 -8.810 1.452 1.00 97.44 87 ARG A CA 1
ATOM 634 C C . ARG A 1 87 ? 2.879 -8.313 0.602 1.00 97.44 87 ARG A C 1
ATOM 636 O O . ARG A 1 87 ? 3.323 -9.024 -0.302 1.00 97.44 87 ARG A O 1
ATOM 643 N N . LEU A 1 88 ? 3.434 -7.141 0.916 1.00 95.06 88 LEU A N 1
ATOM 644 C CA . LEU A 1 88 ? 4.470 -6.489 0.101 1.00 95.06 88 LEU A CA 1
ATOM 645 C C . LEU A 1 88 ? 5.651 -7.415 -0.254 1.00 95.06 88 LEU A C 1
ATOM 647 O O . LEU A 1 88 ? 6.084 -7.447 -1.406 1.00 95.06 88 LEU A O 1
ATOM 651 N N . LEU A 1 89 ? 6.148 -8.200 0.709 1.00 94.62 89 LEU A N 1
ATOM 652 C CA . LEU A 1 89 ? 7.310 -9.086 0.518 1.00 94.62 89 LEU A CA 1
ATOM 653 C C . LEU A 1 89 ? 7.010 -10.357 -0.297 1.00 94.62 89 LEU A C 1
ATOM 655 O O . LEU A 1 89 ? 7.939 -11.028 -0.751 1.00 94.62 89 LEU A O 1
ATOM 659 N N . GLU A 1 90 ? 5.734 -10.715 -0.449 1.00 96.12 90 GLU A N 1
ATOM 660 C CA . GLU A 1 90 ? 5.272 -11.838 -1.278 1.00 96.12 90 GLU A CA 1
ATOM 661 C C . GLU A 1 90 ? 4.899 -11.374 -2.687 1.00 96.12 90 GLU A C 1
ATOM 663 O O . GLU A 1 90 ? 5.086 -12.108 -3.656 1.00 96.12 90 GLU A O 1
ATOM 668 N N . ILE A 1 91 ? 4.399 -10.143 -2.815 1.00 94.75 91 ILE A N 1
ATOM 669 C CA . ILE A 1 91 ? 4.105 -9.528 -4.109 1.00 94.75 91 ILE A CA 1
ATOM 670 C C . ILE A 1 91 ? 5.402 -9.203 -4.860 1.00 94.75 91 ILE A C 1
ATOM 672 O O . ILE A 1 91 ? 5.468 -9.454 -6.064 1.00 94.75 91 ILE A O 1
ATOM 676 N N . TRP A 1 92 ? 6.436 -8.731 -4.157 1.00 90.00 92 TRP A N 1
ATOM 677 C CA . TRP A 1 92 ? 7.731 -8.345 -4.733 1.00 90.00 92 TRP A CA 1
ATOM 678 C C . TRP A 1 92 ? 8.898 -9.133 -4.119 1.00 90.00 92 TRP A C 1
ATOM 680 O O . TRP A 1 92 ? 9.724 -8.552 -3.403 1.00 90.00 92 TRP A O 1
ATOM 690 N N . PRO A 1 93 ? 8.984 -10.456 -4.350 1.00 90.44 93 PRO A N 1
ATOM 691 C CA . PRO A 1 93 ? 10.074 -11.271 -3.820 1.00 90.44 93 PRO A CA 1
ATOM 692 C C . PRO A 1 93 ? 11.450 -10.799 -4.308 1.00 90.44 93 PRO A C 1
ATOM 694 O O . PRO A 1 93 ? 12.409 -10.852 -3.540 1.00 90.44 93 PRO A O 1
ATOM 697 N N . GLU A 1 94 ? 11.542 -10.273 -5.533 1.00 84.44 94 GLU A N 1
ATOM 698 C CA . GLU A 1 94 ? 12.774 -9.731 -6.113 1.00 84.44 94 GLU A CA 1
ATOM 699 C C . GLU A 1 94 ? 13.310 -8.505 -5.353 1.00 84.44 94 GLU A C 1
ATOM 701 O O . GLU A 1 94 ? 14.518 -8.309 -5.258 1.00 84.44 94 GLU A O 1
ATOM 706 N N . ALA A 1 95 ? 12.422 -7.719 -4.737 1.00 87.56 95 ALA A N 1
ATOM 707 C CA . ALA A 1 95 ? 12.756 -6.516 -3.977 1.00 87.56 95 ALA A CA 1
ATOM 708 C C . ALA A 1 95 ? 12.606 -6.725 -2.460 1.00 87.56 95 ALA A C 1
ATOM 710 O O . ALA A 1 95 ? 12.492 -5.759 -1.703 1.00 87.56 95 ALA A O 1
ATOM 711 N N . ARG A 1 96 ? 12.593 -7.979 -1.982 1.00 89.62 96 ARG A N 1
ATOM 712 C CA . ARG A 1 96 ? 12.301 -8.315 -0.579 1.00 89.62 96 ARG A CA 1
ATOM 713 C C . ARG A 1 96 ? 13.185 -7.565 0.415 1.00 89.62 96 ARG A C 1
ATOM 715 O O . ARG A 1 96 ? 12.655 -7.013 1.372 1.00 89.62 96 ARG A O 1
ATOM 722 N N . THR A 1 97 ? 14.503 -7.533 0.212 1.00 91.44 97 THR A N 1
ATOM 723 C CA . THR A 1 97 ? 15.437 -6.860 1.137 1.00 91.44 97 THR A CA 1
ATOM 724 C C . THR A 1 97 ? 15.163 -5.360 1.217 1.00 91.44 97 THR A C 1
ATOM 726 O O . THR A 1 97 ? 15.091 -4.799 2.310 1.00 91.44 97 THR A O 1
ATOM 729 N N . PHE A 1 98 ? 14.939 -4.723 0.066 1.00 88.81 98 PHE A N 1
ATOM 730 C CA . PHE A 1 98 ? 14.581 -3.309 -0.018 1.00 88.81 98 PHE A CA 1
ATOM 731 C C . PHE A 1 98 ? 13.248 -3.029 0.689 1.00 88.81 98 PHE A C 1
ATOM 733 O O . PHE A 1 98 ? 13.167 -2.174 1.568 1.00 88.81 98 PHE A O 1
ATOM 740 N N . ASN A 1 99 ? 12.213 -3.809 0.385 1.00 92.81 99 ASN A N 1
ATOM 741 C CA . ASN A 1 99 ? 10.889 -3.631 0.972 1.00 92.81 99 ASN A CA 1
ATOM 742 C C . ASN A 1 99 ? 10.855 -3.947 2.475 1.00 92.81 99 ASN A C 1
ATOM 744 O O . ASN A 1 99 ? 10.124 -3.302 3.223 1.00 92.81 99 ASN A O 1
ATOM 748 N N 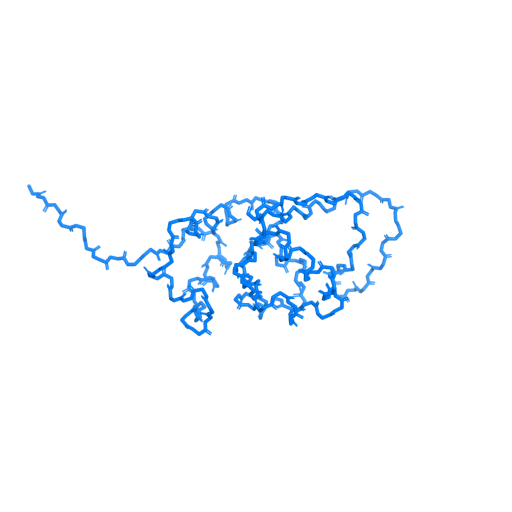. ALA A 1 100 ? 11.670 -4.893 2.949 1.00 94.50 100 ALA A N 1
ATOM 749 C CA . ALA A 1 100 ? 11.821 -5.164 4.376 1.00 94.50 100 ALA A CA 1
ATOM 750 C C . ALA A 1 100 ? 12.440 -3.963 5.109 1.00 94.50 100 ALA A C 1
ATOM 752 O O . ALA A 1 100 ? 11.996 -3.621 6.206 1.00 94.50 100 ALA A O 1
ATOM 753 N N . HIS A 1 101 ? 13.414 -3.287 4.490 1.00 94.00 101 HIS A N 1
ATOM 754 C CA . HIS A 1 101 ? 13.967 -2.038 5.013 1.00 94.00 101 HIS A CA 1
ATOM 755 C C . HIS A 1 101 ? 12.915 -0.919 5.056 1.00 94.00 101 HIS A C 1
ATOM 757 O O . HIS A 1 101 ? 12.782 -0.251 6.082 1.00 94.00 101 HIS A O 1
ATOM 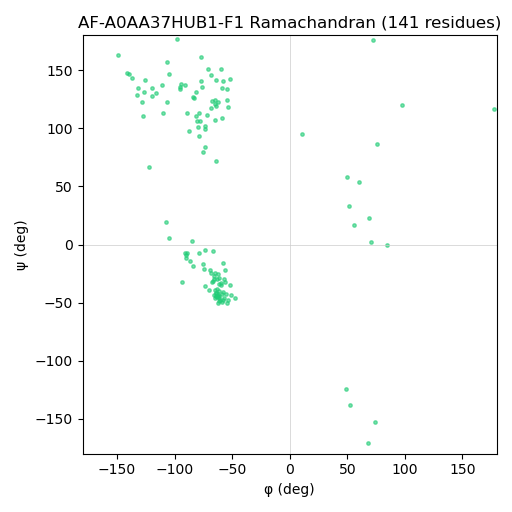763 N N . VAL A 1 102 ? 12.121 -0.764 3.991 1.00 93.38 102 VAL A N 1
ATOM 764 C CA . VAL A 1 102 ? 11.025 0.217 3.923 1.00 93.38 102 VAL A CA 1
ATOM 765 C C . VAL A 1 102 ? 9.994 -0.008 5.035 1.00 93.38 102 VAL A C 1
ATOM 767 O O . VAL A 1 102 ? 9.695 0.924 5.783 1.00 93.38 102 VAL A O 1
ATOM 770 N N . ILE A 1 103 ? 9.514 -1.246 5.210 1.00 94.88 103 ILE A N 1
ATOM 771 C CA . ILE A 1 103 ? 8.595 -1.609 6.304 1.00 94.88 103 ILE A CA 1
ATOM 772 C C . ILE A 1 103 ? 9.235 -1.298 7.661 1.00 94.88 103 ILE A C 1
ATOM 774 O O . ILE A 1 103 ? 8.610 -0.673 8.517 1.00 94.88 103 ILE A O 1
ATOM 778 N N . GLY A 1 104 ? 10.490 -1.712 7.862 1.00 96.56 104 GLY A N 1
ATOM 779 C CA . GLY A 1 104 ? 11.210 -1.491 9.114 1.00 96.56 104 GLY A CA 1
ATOM 780 C C . GLY A 1 104 ? 11.329 -0.010 9.479 1.00 96.56 104 GLY A C 1
ATOM 781 O O . GLY A 1 104 ? 11.099 0.353 10.631 1.00 96.56 104 GLY A O 1
ATOM 782 N N . SER A 1 105 ? 11.634 0.851 8.504 1.00 94.25 105 SER A N 1
ATOM 783 C CA . SER A 1 105 ? 11.726 2.299 8.719 1.00 94.25 105 SER A CA 1
ATOM 784 C C . SER A 1 105 ? 10.374 2.911 9.087 1.00 94.25 105 SER A C 1
ATOM 786 O O . SER A 1 105 ? 10.291 3.675 10.049 1.00 94.25 105 SER A O 1
ATOM 788 N N . GLY A 1 106 ? 9.302 2.520 8.395 1.00 92.62 106 GLY A N 1
ATOM 789 C CA . GLY A 1 106 ? 7.949 2.993 8.687 1.00 92.62 106 GLY A CA 1
ATOM 790 C C . GLY A 1 106 ? 7.438 2.638 10.063 1.00 92.62 106 GLY A C 1
ATOM 791 O O . GLY A 1 106 ? 6.939 3.496 10.783 1.00 92.62 106 GLY A O 1
ATOM 792 N N . LEU A 1 107 ? 7.620 1.380 10.460 1.00 94.00 107 LEU A N 1
ATOM 793 C CA . LEU A 1 107 ? 7.253 0.922 11.800 1.00 94.00 107 LEU A CA 1
ATOM 794 C C . LEU A 1 107 ? 8.049 1.642 12.898 1.00 94.00 107 LEU A C 1
ATOM 796 O O . LEU A 1 107 ? 7.573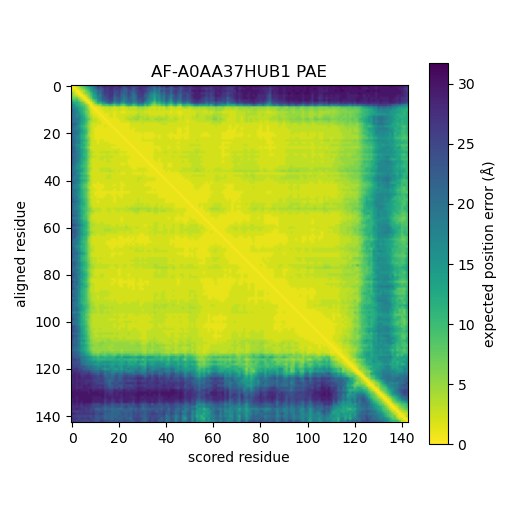 1.747 14.024 1.00 94.00 107 LEU A O 1
ATOM 800 N N . ALA A 1 108 ? 9.243 2.145 12.576 1.00 95.81 108 ALA A N 1
ATOM 801 C CA . ALA A 1 108 ? 10.046 2.979 13.463 1.00 95.81 108 ALA A CA 1
ATOM 802 C C . ALA A 1 108 ? 9.675 4.477 13.405 1.00 95.81 108 ALA A C 1
ATOM 804 O O . ALA A 1 108 ? 10.349 5.282 14.048 1.00 95.81 108 ALA A O 1
ATOM 805 N N . GLY A 1 109 ? 8.653 4.865 12.631 1.00 92.75 109 GLY A N 1
ATOM 806 C CA . GLY A 1 109 ? 8.230 6.256 12.445 1.00 92.75 109 GLY A CA 1
ATOM 807 C C . GLY A 1 109 ? 9.234 7.109 11.666 1.00 92.75 109 GLY A C 1
ATOM 808 O O . GLY A 1 109 ? 9.270 8.325 11.838 1.00 92.75 109 GLY A O 1
ATOM 809 N N . LYS A 1 110 ? 10.095 6.484 10.853 1.00 92.50 110 LYS A N 1
ATOM 810 C CA . LYS A 1 110 ? 11.161 7.165 10.112 1.00 92.50 110 LYS A CA 1
ATOM 811 C C . LYS A 1 110 ? 10.812 7.244 8.623 1.00 92.50 110 LYS A C 1
ATOM 813 O O . LYS A 1 110 ? 10.644 6.191 7.999 1.00 92.50 110 LYS A O 1
ATOM 818 N N . PRO A 1 111 ? 10.754 8.451 8.035 1.00 89.75 111 PRO A N 1
ATOM 819 C CA . PRO A 1 111 ? 10.500 8.600 6.609 1.00 89.75 111 PRO A CA 1
ATOM 820 C C . PRO A 1 111 ? 11.710 8.147 5.785 1.00 89.75 111 PRO A C 1
ATOM 822 O O . PRO A 1 111 ? 12.857 8.282 6.217 1.00 89.75 111 PRO A O 1
ATOM 825 N N . LEU A 1 112 ? 11.449 7.664 4.571 1.00 88.06 112 LEU A N 1
ATOM 826 C CA . LEU A 1 112 ? 12.462 7.391 3.554 1.00 88.06 112 LEU A CA 1
ATOM 827 C C . LEU A 1 112 ? 12.096 8.130 2.269 1.00 88.06 112 LEU A C 1
ATOM 829 O O . LEU A 1 112 ? 10.930 8.200 1.892 1.00 88.06 112 LEU A O 1
ATOM 833 N N . SER A 1 113 ? 13.107 8.654 1.584 1.00 86.81 113 SER A N 1
ATOM 834 C CA . SER A 1 113 ? 12.977 9.201 0.236 1.00 86.81 113 SER A CA 1
ATOM 835 C C . SER A 1 113 ? 14.092 8.633 -0.617 1.00 86.81 113 SER A C 1
ATOM 837 O O . SER A 1 113 ? 15.251 8.605 -0.199 1.00 86.81 113 SER A O 1
ATOM 839 N N . PHE A 1 114 ? 13.738 8.200 -1.819 1.00 83.88 114 PHE A N 1
ATOM 840 C CA . PHE A 1 114 ? 14.686 7.679 -2.787 1.00 83.88 114 PHE A CA 1
ATOM 841 C C . PHE A 1 114 ? 14.639 8.540 -4.045 1.00 83.88 114 PHE A C 1
ATOM 843 O O . PHE A 1 114 ? 13.568 8.883 -4.547 1.00 83.88 114 PHE A O 1
ATOM 850 N N . HIS A 1 115 ? 15.812 8.886 -4.567 1.00 78.38 115 HIS A N 1
ATOM 851 C CA . HIS A 1 115 ? 15.955 9.681 -5.781 1.00 78.38 115 HIS A CA 1
ATOM 852 C C . HIS A 1 115 ? 16.633 8.837 -6.849 1.00 78.38 115 HIS A C 1
ATOM 854 O O . HIS A 1 115 ? 17.658 8.222 -6.577 1.00 78.38 115 HIS A O 1
ATOM 860 N N . ALA A 1 116 ? 16.052 8.814 -8.053 1.00 77.44 116 ALA A N 1
ATOM 861 C CA . ALA A 1 116 ? 16.539 8.001 -9.170 1.00 77.44 116 ALA A CA 1
ATOM 862 C C . ALA A 1 116 ? 16.756 6.519 -8.801 1.00 77.44 116 ALA A C 1
ATOM 864 O O . ALA A 1 116 ? 17.655 5.873 -9.330 1.00 77.44 116 ALA A O 1
ATOM 865 N N . GLN A 1 117 ? 15.930 5.988 -7.891 1.00 74.31 117 GLN A N 1
ATOM 866 C CA . GLN A 1 117 ? 15.951 4.571 -7.560 1.00 74.31 117 GLN A CA 1
ATOM 867 C C . GLN A 1 117 ? 15.540 3.777 -8.791 1.00 74.31 117 GLN A C 1
ATOM 869 O O . GLN A 1 117 ? 14.425 3.929 -9.295 1.00 74.31 117 GLN A O 1
ATOM 874 N N . GLU A 1 118 ? 16.443 2.926 -9.258 1.00 65.69 118 GLU A N 1
ATOM 875 C CA . GLU A 1 118 ? 16.128 1.974 -10.307 1.00 65.69 118 GLU A CA 1
ATOM 876 C C . GLU A 1 118 ? 15.150 0.948 -9.731 1.00 65.69 118 GLU A C 1
ATOM 878 O O . GLU A 1 118 ? 15.435 0.267 -8.741 1.00 65.69 118 GLU A O 1
ATOM 883 N N . LEU A 1 119 ? 13.955 0.917 -10.316 1.00 63.75 119 LEU A N 1
ATOM 884 C CA . LEU A 1 119 ? 12.920 -0.071 -10.060 1.00 63.75 119 LEU A CA 1
ATOM 885 C C . LEU A 1 119 ? 12.652 -0.781 -11.382 1.00 63.75 119 LEU A C 1
ATOM 887 O O . LEU A 1 119 ? 12.397 -0.128 -12.397 1.00 63.75 119 LEU A O 1
ATOM 891 N N . GLU A 1 120 ? 12.694 -2.109 -11.374 1.00 60.19 120 GLU A N 1
ATOM 892 C CA . GLU A 1 120 ? 12.262 -2.894 -12.527 1.00 60.19 120 GLU A CA 1
ATOM 893 C C . GLU A 1 120 ? 10.734 -2.858 -12.602 1.00 60.19 120 GLU A C 1
ATOM 895 O O . GLU A 1 120 ? 10.027 -3.549 -11.867 1.00 60.19 120 GLU A O 1
ATOM 900 N N . LEU A 1 121 ? 10.214 -1.986 -13.466 1.00 57.81 121 LEU A N 1
ATOM 901 C CA . LEU A 1 121 ? 8.781 -1.811 -13.668 1.00 57.81 121 LEU A CA 1
ATOM 902 C C . LEU A 1 121 ? 8.304 -2.655 -14.850 1.00 57.81 121 LEU A C 1
ATOM 904 O O . LEU A 1 121 ? 8.875 -2.618 -15.942 1.00 57.81 121 LEU A O 1
ATOM 908 N N . TRP A 1 122 ? 7.195 -3.364 -14.654 1.00 55.66 122 TRP A N 1
ATOM 909 C CA . TRP A 1 122 ? 6.474 -4.007 -15.746 1.00 55.66 122 TRP A CA 1
ATOM 910 C C . TRP A 1 122 ? 5.635 -2.956 -16.469 1.00 55.66 122 TRP A C 1
ATOM 912 O O . TRP A 1 122 ? 4.688 -2.428 -15.899 1.00 55.66 122 TRP A O 1
ATOM 922 N N . ARG A 1 123 ? 5.962 -2.648 -17.729 1.00 49.81 123 ARG A N 1
ATOM 923 C CA . ARG A 1 123 ? 5.176 -1.719 -18.552 1.00 49.81 123 ARG A CA 1
ATOM 924 C C . ARG A 1 123 ? 4.831 -2.359 -19.892 1.00 49.81 123 ARG A C 1
ATOM 926 O O . ARG A 1 123 ? 5.734 -2.713 -20.641 1.00 49.81 123 ARG A O 1
ATOM 933 N N . LEU A 1 124 ? 3.533 -2.453 -20.198 1.00 49.00 124 LEU A N 1
ATOM 934 C CA . LEU A 1 124 ? 3.001 -2.870 -21.508 1.00 49.00 124 LEU A CA 1
ATOM 935 C C . LEU A 1 124 ? 3.620 -4.179 -22.037 1.00 49.00 124 LEU A C 1
ATOM 937 O O . LEU A 1 124 ? 4.241 -4.187 -23.095 1.00 49.00 124 LEU A O 1
ATOM 941 N N . GLU A 1 125 ? 3.491 -5.266 -21.267 1.00 43.03 125 GLU A N 1
ATOM 942 C CA . GLU A 1 125 ? 3.906 -6.628 -21.666 1.00 43.03 125 GLU A CA 1
ATOM 943 C C . GLU A 1 125 ? 5.381 -6.778 -22.087 1.00 43.03 125 GLU A C 1
ATOM 945 O O . GLU A 1 125 ? 5.773 -7.780 -22.684 1.00 43.03 125 GLU A O 1
ATOM 950 N N . ARG A 1 126 ? 6.241 -5.809 -21.746 1.00 42.66 126 ARG A N 1
ATOM 951 C CA . ARG A 1 126 ? 7.668 -5.860 -22.056 1.00 42.66 126 ARG A CA 1
ATOM 952 C C . ARG A 1 126 ? 8.505 -5.514 -20.833 1.00 42.66 126 ARG A C 1
ATOM 954 O O . ARG A 1 126 ? 8.314 -4.479 -20.199 1.00 42.66 126 ARG A O 1
ATOM 961 N N . PHE A 1 127 ? 9.472 -6.378 -20.533 1.00 44.50 127 PHE A N 1
ATOM 962 C CA . PHE A 1 127 ? 10.528 -6.089 -19.570 1.00 44.50 127 PHE A CA 1
ATOM 963 C C . PHE A 1 127 ? 11.425 -4.979 -20.136 1.00 44.50 127 PHE A C 1
ATOM 965 O O . PHE A 1 127 ? 11.951 -5.103 -21.245 1.00 44.50 127 PHE A O 1
ATOM 972 N N . ARG A 1 128 ? 11.578 -3.875 -19.403 1.00 43.62 128 ARG A N 1
ATOM 973 C CA . ARG A 1 128 ?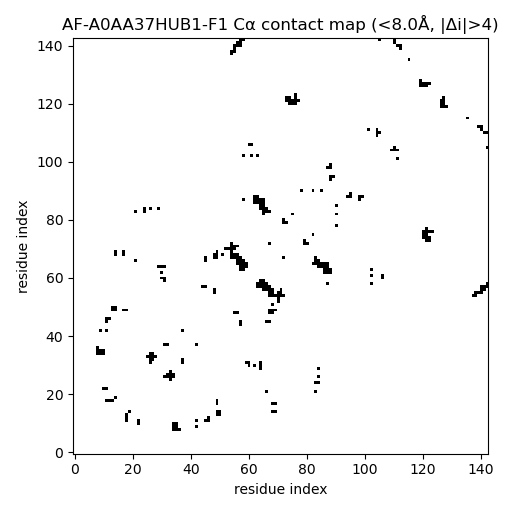 12.499 -2.785 -19.743 1.00 43.62 128 ARG A CA 1
ATOM 974 C C . ARG A 1 128 ? 13.384 -2.494 -18.538 1.00 43.62 128 ARG A C 1
ATOM 976 O O . ARG A 1 128 ? 12.907 -1.912 -17.570 1.00 43.62 128 ARG A O 1
ATOM 983 N N . SER A 1 129 ? 14.671 -2.820 -18.635 1.00 36.44 129 SER A N 1
ATOM 984 C CA . SER A 1 129 ? 15.692 -2.169 -17.815 1.00 36.44 129 SER A CA 1
ATOM 985 C C . SER A 1 129 ? 15.967 -0.794 -18.434 1.00 36.44 129 SER A C 1
ATOM 987 O O . SER A 1 129 ? 16.517 -0.676 -19.530 1.00 36.44 129 SER A O 1
ATOM 989 N N . GLU A 1 130 ? 15.490 0.278 -17.809 1.00 42.22 130 GLU A N 1
ATOM 990 C CA . GLU A 1 130 ? 15.694 1.625 -18.344 1.00 42.22 130 GLU A CA 1
ATOM 991 C C . GLU A 1 130 ? 17.019 2.207 -17.843 1.00 42.22 130 GLU A C 1
ATOM 993 O O . GLU A 1 130 ? 17.104 2.767 -16.755 1.00 42.22 130 GLU A O 1
ATOM 998 N N . LEU A 1 131 ? 18.056 2.110 -18.683 1.00 38.47 131 LEU A N 1
ATOM 999 C CA . LEU A 1 131 ? 19.244 2.958 -18.598 1.00 38.47 131 LEU A CA 1
ATOM 1000 C C . LEU A 1 131 ? 18.814 4.425 -18.740 1.00 38.47 131 LEU A C 1
ATOM 1002 O O . LEU A 1 131 ? 18.409 4.862 -19.815 1.00 38.47 131 LEU A O 1
ATOM 1006 N N . SER A 1 132 ? 18.894 5.160 -17.629 1.00 45.28 132 SER A N 1
ATOM 1007 C CA . SER A 1 132 ? 18.978 6.621 -17.504 1.00 45.28 132 SER A CA 1
ATOM 1008 C C . SER A 1 132 ? 18.727 7.431 -18.788 1.00 45.28 132 SER A C 1
ATOM 1010 O O . SER A 1 132 ? 19.654 7.723 -19.545 1.00 45.28 132 SER A O 1
ATOM 1012 N N . ARG A 1 133 ? 17.478 7.882 -18.992 1.00 38.19 133 ARG A N 1
ATOM 1013 C CA . ARG A 1 133 ? 17.148 9.288 -19.313 1.00 38.19 133 ARG A CA 1
ATOM 1014 C C . ARG A 1 133 ? 15.644 9.492 -19.544 1.00 38.19 133 ARG A C 1
ATOM 1016 O O . ARG A 1 133 ? 15.103 9.125 -20.577 1.00 38.19 133 ARG A O 1
ATOM 1023 N N . ARG A 1 134 ? 15.079 10.309 -18.644 1.00 39.03 134 ARG A N 1
ATOM 1024 C CA . ARG A 1 134 ? 13.862 11.147 -18.741 1.00 39.03 134 ARG A CA 1
ATOM 1025 C C . ARG A 1 134 ? 12.555 10.576 -18.165 1.00 39.03 134 ARG A C 1
ATOM 1027 O O . ARG A 1 134 ? 11.971 9.635 -18.676 1.00 39.03 134 ARG A O 1
ATOM 1034 N N . ARG A 1 135 ? 12.062 11.360 -17.189 1.00 36.41 135 ARG A N 1
ATOM 1035 C CA . ARG A 1 135 ? 10.830 11.282 -16.379 1.00 36.41 135 ARG A CA 1
ATOM 1036 C C . ARG A 1 135 ? 10.885 10.225 -15.280 1.00 36.41 135 ARG A C 1
ATOM 1038 O O . ARG A 1 135 ? 10.450 9.097 -15.458 1.00 36.41 135 ARG A O 1
ATOM 1045 N N . GLY A 1 136 ? 11.428 10.639 -14.133 1.00 31.00 136 GLY A N 1
ATOM 1046 C CA . GLY A 1 136 ? 11.374 9.855 -12.907 1.00 31.00 136 GLY A CA 1
ATOM 1047 C C . GLY A 1 136 ? 9.930 9.502 -12.576 1.00 31.00 136 GLY A C 1
ATOM 1048 O O . GLY A 1 136 ? 9.073 10.381 -12.474 1.00 31.00 136 GLY A O 1
ATOM 1049 N N . VAL A 1 137 ? 9.660 8.210 -12.423 1.00 36.19 137 VAL A N 1
ATOM 1050 C CA . VAL A 1 137 ? 8.465 7.766 -11.719 1.00 36.19 137 VAL A CA 1
ATOM 1051 C C . VAL A 1 137 ? 8.748 8.045 -10.249 1.00 36.19 137 VAL A C 1
ATOM 1053 O O . VAL A 1 137 ? 9.529 7.347 -9.609 1.00 36.19 137 VAL A O 1
ATOM 1056 N N . HIS A 1 138 ? 8.181 9.130 -9.732 1.00 34.91 138 HIS A N 1
ATOM 1057 C CA . HIS A 1 138 ? 8.208 9.414 -8.305 1.00 34.91 138 HIS A CA 1
ATOM 1058 C C . HIS A 1 138 ? 7.232 8.455 -7.617 1.00 34.91 138 HIS A C 1
ATOM 1060 O O . HIS A 1 138 ? 6.073 8.791 -7.401 1.00 34.91 138 HIS A O 1
ATOM 1066 N N . ALA A 1 139 ? 7.687 7.242 -7.308 1.00 35.69 139 ALA A N 1
ATOM 1067 C CA . ALA A 1 139 ? 7.001 6.391 -6.349 1.00 35.69 139 ALA A CA 1
ATOM 1068 C C . ALA A 1 139 ? 7.380 6.894 -4.954 1.00 35.69 139 ALA A C 1
ATOM 1070 O O . ALA A 1 139 ? 8.433 6.557 -4.414 1.00 35.69 139 ALA A O 1
ATOM 1071 N N . ALA A 1 140 ? 6.555 7.775 -4.399 1.00 32.19 140 ALA A N 1
ATOM 1072 C CA . ALA A 1 140 ? 6.701 8.172 -3.012 1.00 32.19 140 ALA A CA 1
ATOM 1073 C C . ALA A 1 140 ? 6.034 7.101 -2.142 1.00 32.19 140 ALA A C 1
ATOM 1075 O O . ALA A 1 140 ? 4.814 6.938 -2.172 1.00 32.19 140 ALA A O 1
ATOM 1076 N N . VAL A 1 141 ? 6.843 6.341 -1.401 1.00 35.19 141 VAL A N 1
ATOM 1077 C CA . VAL A 1 141 ? 6.339 5.489 -0.324 1.00 35.19 141 VAL A CA 1
ATOM 1078 C C . VAL A 1 141 ? 6.119 6.396 0.880 1.00 35.19 141 VAL A C 1
ATOM 1080 O O . VAL A 1 141 ? 7.072 6.785 1.550 1.00 35.19 141 VAL A O 1
ATOM 1083 N N . TRP A 1 142 ? 4.867 6.773 1.117 1.00 35.31 142 TRP A N 1
ATOM 1084 C CA . TRP A 1 142 ? 4.463 7.459 2.340 1.00 35.31 142 TRP A CA 1
ATOM 1085 C C . TRP A 1 142 ? 3.949 6.422 3.337 1.00 35.31 142 TRP A C 1
ATOM 1087 O O . TRP A 1 142 ? 3.233 5.494 2.956 1.00 35.31 142 TRP A O 1
ATOM 1097 N N . ILE A 1 143 ? 4.336 6.588 4.598 1.00 40.06 143 ILE A N 1
ATOM 1098 C CA . ILE A 1 143 ? 3.871 5.806 5.746 1.00 40.06 143 ILE A CA 1
ATOM 1099 C C . ILE A 1 143 ? 3.236 6.799 6.705 1.00 40.06 143 ILE A C 1
ATOM 1101 O O . ILE A 1 143 ? 3.865 7.865 6.903 1.00 40.06 143 ILE A O 1
#

Mean predicted aligned error: 8.6 Å

Secondary structure (DSSP, 8-state):
---------------HHHHHHHHHS-GGGSTT--GGG--HHHHHHHHHHHH-SS--EEEETTTTEEEE-HHHHHHHGGGTTTTTT-BHHHH-GGGHHHHHHHHHHHHTT-----SS-----EETTEE----S-S---------

Sequence (143 aa):
MTQTPSAHGWAPVGGGDLGDLIRGHDWAGTPLGAMAVWPGPVRTIVQTLLLSPVPMVAGWGREGILVYNHGYAEVCGPRHPRAMGGRLLEIWPEARTFNAHVIGSGLAGKPLSFHAQELELWRLERFRSELSRRRGVHAAVWI